Protein AF-A0A645HF94-F1 (afdb_monomer)

Secondary structure (DSSP, 8-state):
-HHHHHHHHTTS-----PPP------TTEE--EE-TTS-EE-TT-EE--

Mean predicted aligned error: 7.85 Å

Sequence (49 aa):
MQAEKLMMDEYITMPIYYYTKPTLLKSYVKGVHFSPLGFVFYHNATIEK

Structure (mmCIF, N/CA/C/O backbone):
data_AF-A0A645HF94-F1
#
_entry.id   AF-A0A645HF94-F1
#
loop_
_atom_site.group_PDB
_atom_site.id
_atom_site.type_symbol
_atom_site.label_atom_id
_atom_site.label_alt_id
_atom_site.label_comp_id
_atom_site.label_asym_id
_atom_site.label_entity_id
_atom_site.label_seq_id
_atom_site.pdbx_PDB_ins_code
_atom_site.Cartn_x
_atom_site.Cartn_y
_atom_site.Cartn_z
_atom_site.occupancy
_atom_site.B_iso_or_equiv
_atom_site.auth_seq_id
_atom_site.auth_comp_id
_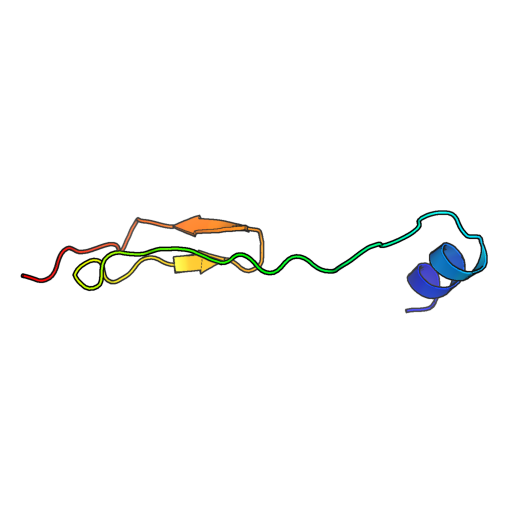atom_site.auth_asym_id
_atom_site.auth_atom_id
_atom_site.pdbx_PDB_model_num
ATOM 1 N N . MET A 1 1 ? 9.911 -10.696 -20.234 1.00 59.50 1 MET A N 1
ATOM 2 C CA . MET A 1 1 ? 10.780 -9.500 -20.163 1.00 59.50 1 MET A CA 1
ATOM 3 C C . MET A 1 1 ? 11.247 -8.986 -21.529 1.00 59.50 1 MET A C 1
ATOM 5 O O . MET A 1 1 ? 11.507 -7.799 -21.629 1.00 59.50 1 MET A O 1
ATOM 9 N N . GLN A 1 2 ? 11.328 -9.808 -22.589 1.00 81.69 2 GLN A N 1
ATOM 10 C CA . GLN A 1 2 ? 11.759 -9.335 -23.922 1.00 81.69 2 GLN A CA 1
ATOM 11 C C . GLN A 1 2 ? 10.860 -8.225 -24.508 1.00 81.69 2 GLN A C 1
ATOM 13 O O . GLN A 1 2 ? 11.378 -7.282 -25.092 1.00 81.69 2 GLN A O 1
ATOM 18 N N . ALA A 1 3 ? 9.540 -8.298 -24.295 1.00 82.12 3 ALA A 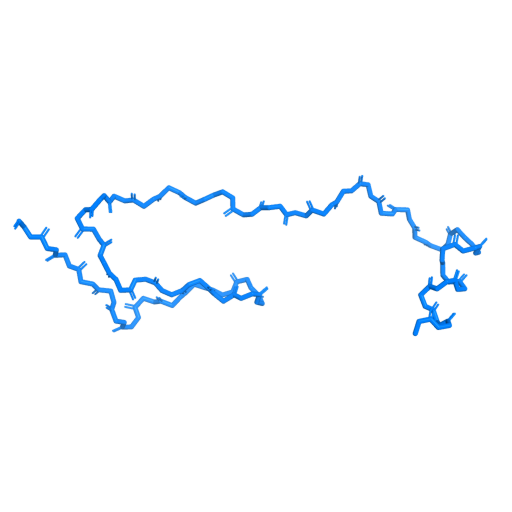N 1
ATOM 19 C CA . ALA A 1 3 ? 8.598 -7.280 -24.771 1.00 82.12 3 ALA A CA 1
ATOM 20 C C . ALA A 1 3 ? 8.768 -5.918 -24.071 1.00 82.12 3 ALA A C 1
ATOM 22 O O . ALA A 1 3 ? 8.813 -4.892 -24.734 1.00 82.12 3 ALA A O 1
ATOM 23 N N . GLU A 1 4 ? 8.916 -5.906 -22.745 1.00 7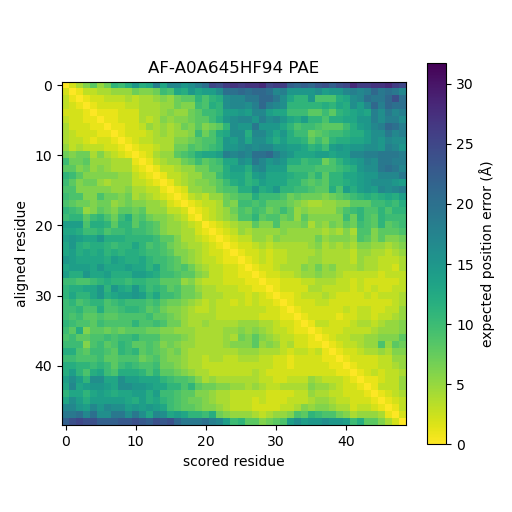8.44 4 GLU A N 1
ATOM 24 C CA . GLU A 1 4 ? 9.118 -4.672 -21.969 1.00 78.44 4 GLU A CA 1
ATOM 25 C C . GLU A 1 4 ? 10.424 -3.968 -22.354 1.00 78.44 4 GLU A C 1
ATOM 27 O O . GLU A 1 4 ? 10.439 -2.757 -22.556 1.00 78.44 4 GLU A O 1
ATOM 32 N N . LYS A 1 5 ? 11.498 -4.746 -22.544 1.00 81.88 5 LYS A N 1
ATOM 33 C CA . LYS A 1 5 ? 12.789 -4.225 -22.997 1.00 81.88 5 LYS A CA 1
ATOM 34 C C . LYS A 1 5 ? 12.682 -3.550 -24.368 1.00 81.88 5 LYS A C 1
ATOM 36 O O . LYS A 1 5 ? 13.158 -2.435 -24.516 1.00 81.88 5 LYS A O 1
ATOM 41 N N . LEU A 1 6 ? 12.008 -4.182 -25.332 1.00 86.81 6 LEU A N 1
ATOM 42 C CA . LEU A 1 6 ? 11.780 -3.588 -26.653 1.00 86.81 6 LEU A CA 1
ATOM 43 C C . LEU A 1 6 ? 11.022 -2.253 -26.556 1.00 86.81 6 LEU A C 1
ATOM 45 O O . LEU A 1 6 ? 11.371 -1.300 -27.237 1.00 86.81 6 LEU A O 1
ATOM 49 N N . MET A 1 7 ? 10.012 -2.159 -25.686 1.00 82.44 7 MET A N 1
ATOM 50 C CA . MET A 1 7 ? 9.237 -0.922 -25.516 1.00 82.44 7 MET A CA 1
ATOM 51 C C . MET A 1 7 ? 10.050 0.217 -24.885 1.00 82.44 7 MET A C 1
ATOM 53 O O . MET A 1 7 ? 9.818 1.381 -25.218 1.00 82.44 7 MET A O 1
ATOM 57 N N . MET A 1 8 ? 10.988 -0.111 -23.991 1.00 82.19 8 MET A N 1
ATOM 58 C CA . MET A 1 8 ? 11.923 0.860 -23.415 1.00 82.19 8 MET A CA 1
ATOM 59 C C . MET A 1 8 ? 13.017 1.272 -24.410 1.00 82.19 8 MET A C 1
ATOM 61 O O . MET A 1 8 ? 13.297 2.462 -24.522 1.00 82.19 8 MET A O 1
ATOM 65 N N . ASP A 1 9 ? 13.592 0.316 -25.147 1.00 86.19 9 ASP A N 1
ATOM 66 C CA . ASP A 1 9 ? 14.665 0.549 -26.126 1.00 86.19 9 ASP A CA 1
ATOM 67 C C . ASP A 1 9 ? 14.174 1.386 -27.329 1.00 86.19 9 ASP A C 1
ATOM 69 O O . ASP A 1 9 ? 14.905 2.233 -27.835 1.00 86.19 9 ASP A O 1
ATOM 73 N N . GLU A 1 10 ? 12.916 1.206 -27.747 1.00 88.12 10 GLU A N 1
ATOM 74 C CA . GLU A 1 10 ? 12.271 1.970 -28.831 1.00 88.12 10 GLU A CA 1
ATOM 75 C C . GLU A 1 10 ? 11.651 3.299 -28.350 1.00 88.12 10 GLU A C 1
ATOM 77 O O . GLU A 1 10 ? 10.950 3.973 -29.105 1.00 88.12 10 GLU A O 1
ATOM 82 N N . TYR A 1 11 ? 11.861 3.683 -27.083 1.00 79.50 11 TYR A N 1
ATOM 83 C CA . TYR A 1 11 ? 11.307 4.899 -26.467 1.00 79.50 11 TYR A CA 1
ATOM 84 C C . TYR A 1 11 ? 9.784 5.068 -26.644 1.00 79.50 11 TYR A C 1
ATOM 86 O O . TYR A 1 11 ? 9.267 6.187 -26.640 1.00 79.50 11 TYR A O 1
ATOM 94 N N . ILE A 1 12 ? 9.040 3.962 -26.759 1.00 81.56 12 ILE A N 1
ATOM 95 C CA . ILE A 1 12 ? 7.584 3.971 -26.994 1.00 81.56 12 ILE A CA 1
ATOM 96 C C . ILE A 1 12 ? 6.843 4.545 -25.776 1.00 81.56 12 ILE A C 1
ATOM 98 O O . ILE A 1 12 ? 5.798 5.182 -25.911 1.00 81.56 12 ILE A O 1
ATOM 102 N N . THR A 1 13 ? 7.397 4.354 -24.577 1.00 75.69 13 THR A N 1
ATOM 103 C CA . THR A 1 13 ? 6.870 4.898 -23.320 1.00 75.69 13 THR A CA 1
ATOM 104 C C . THR A 1 13 ? 8.002 5.381 -22.420 1.00 75.69 13 THR A C 1
ATOM 106 O O . THR A 1 13 ? 8.998 4.681 -22.262 1.00 75.69 13 THR A O 1
ATOM 109 N N . MET A 1 14 ? 7.823 6.535 -21.771 1.00 78.31 14 MET A N 1
ATOM 110 C CA . MET A 1 14 ? 8.761 7.075 -20.779 1.00 78.31 14 MET A CA 1
ATOM 111 C C . MET A 1 14 ? 8.163 6.949 -19.365 1.00 78.31 14 MET A C 1
ATOM 113 O O . MET A 1 14 ? 7.385 7.814 -18.955 1.00 78.31 14 MET A O 1
ATOM 117 N N . PRO A 1 15 ? 8.468 5.879 -18.608 1.00 77.25 15 PRO A N 1
ATOM 118 C CA . PRO A 1 15 ? 8.000 5.746 -17.234 1.00 77.25 15 PRO A CA 1
ATOM 119 C C . PRO A 1 15 ? 8.745 6.737 -16.331 1.00 77.25 15 PRO A C 1
ATOM 121 O O . PRO A 1 15 ? 9.965 6.690 -16.215 1.00 77.25 15 PRO A O 1
ATOM 124 N N . ILE A 1 16 ? 8.007 7.648 -15.693 1.00 81.31 16 I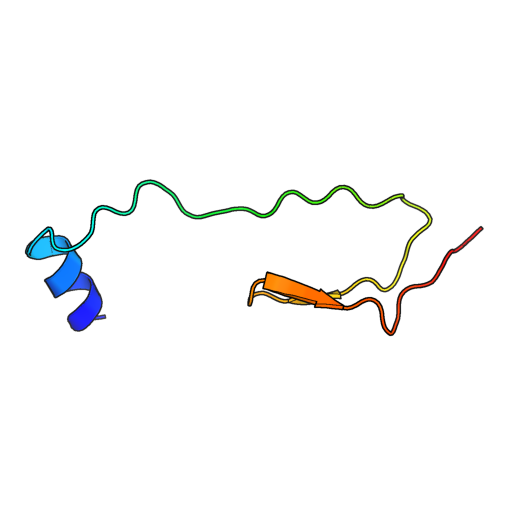LE A N 1
ATOM 125 C CA . ILE A 1 16 ? 8.592 8.719 -14.869 1.00 81.31 16 ILE A CA 1
ATOM 126 C C . ILE A 1 16 ? 8.830 8.231 -13.431 1.00 81.31 16 ILE A C 1
ATOM 128 O O . ILE A 1 16 ? 9.869 8.517 -12.844 1.00 81.31 16 ILE A O 1
ATOM 132 N N . TYR A 1 17 ? 7.880 7.489 -12.853 1.00 76.19 17 TYR A N 1
ATOM 133 C CA . TYR A 1 17 ? 8.009 6.888 -11.523 1.00 76.19 17 TYR A CA 1
ATOM 134 C C . TYR A 1 17 ? 6.947 5.810 -11.285 1.00 76.19 17 TYR A C 1
ATOM 136 O O . TYR A 1 17 ? 5.884 5.805 -11.907 1.00 76.19 17 TYR A O 1
ATOM 144 N N . TYR A 1 18 ? 7.229 4.918 -10.336 1.00 81.06 18 TYR A N 1
ATOM 145 C CA . TYR A 1 18 ? 6.267 3.938 -9.839 1.00 81.06 18 TYR A CA 1
ATOM 146 C C . TYR A 1 18 ? 5.469 4.521 -8.672 1.00 81.06 18 TYR A C 1
ATOM 148 O O . TYR A 1 18 ? 6.035 5.095 -7.740 1.00 81.06 18 TYR A O 1
ATOM 156 N N . TYR A 1 19 ? 4.145 4.375 -8.720 1.00 78.88 19 TYR A N 1
ATOM 157 C CA . TYR A 1 19 ? 3.253 4.920 -7.701 1.00 78.88 19 TYR A CA 1
ATOM 158 C C . TYR A 1 19 ? 3.339 4.126 -6.396 1.00 78.88 19 TYR A C 1
ATOM 160 O O . TYR A 1 19 ? 3.098 2.920 -6.366 1.00 78.88 19 TYR A O 1
ATOM 168 N N . THR A 1 20 ? 3.583 4.828 -5.292 1.00 76.25 20 THR A N 1
ATOM 169 C CA . THR A 1 20 ? 3.181 4.367 -3.961 1.00 76.25 20 THR A CA 1
ATOM 170 C C . THR A 1 20 ? 1.811 4.968 -3.648 1.00 76.25 20 THR A C 1
ATOM 172 O O . THR A 1 20 ? 1.509 6.087 -4.062 1.00 76.25 20 THR A O 1
ATOM 175 N N . LYS A 1 21 ? 0.940 4.222 -2.956 1.00 77.81 21 LYS A N 1
ATOM 176 C CA . LYS A 1 21 ? -0.407 4.685 -2.574 1.00 77.81 21 LYS A CA 1
ATOM 177 C C . LYS A 1 21 ? -0.439 5.023 -1.076 1.00 77.81 21 LYS A C 1
ATOM 179 O O . LYS A 1 21 ? -0.956 4.220 -0.293 1.00 77.81 21 LYS A O 1
ATOM 184 N N . PRO A 1 22 ? 0.130 6.166 -0.639 1.00 80.31 22 PRO A N 1
ATOM 185 C CA . PRO A 1 22 ? 0.049 6.576 0.756 1.00 80.31 22 PRO A CA 1
ATOM 186 C C . PRO A 1 22 ? -1.424 6.756 1.122 1.00 80.31 22 PRO A C 1
ATOM 188 O O . PRO A 1 22 ? -2.150 7.512 0.479 1.00 80.31 22 PRO A O 1
ATOM 191 N N . THR A 1 23 ? -1.882 6.017 2.129 1.00 82.12 23 THR A N 1
ATOM 192 C CA . THR A 1 23 ? -3.281 6.040 2.556 1.00 82.12 23 THR A CA 1
ATOM 193 C C . THR A 1 23 ? -3.354 6.386 4.033 1.00 82.12 23 THR A C 1
ATOM 195 O O . THR A 1 23 ? -2.681 5.771 4.856 1.00 82.12 23 THR A O 1
ATOM 198 N N . LEU A 1 24 ? -4.185 7.371 4.368 1.00 84.00 24 LEU A N 1
ATOM 199 C CA . LEU A 1 24 ? -4.475 7.753 5.745 1.00 84.00 24 LEU A CA 1
ATOM 200 C C . LEU A 1 24 ? -5.711 6.994 6.220 1.00 84.00 24 LEU A C 1
ATOM 202 O O . LEU A 1 24 ? -6.812 7.211 5.718 1.00 84.00 24 LEU A O 1
ATOM 206 N N . LEU A 1 25 ? -5.525 6.119 7.206 1.00 87.31 25 LEU A N 1
ATOM 207 C CA . LEU A 1 25 ? -6.609 5.420 7.884 1.00 87.31 25 LEU A CA 1
ATOM 208 C C . LEU A 1 25 ? -6.598 5.805 9.364 1.00 87.31 25 LEU A C 1
ATOM 210 O O . LEU A 1 25 ? -5.540 5.873 9.991 1.00 87.31 25 LEU A O 1
ATOM 214 N N . LYS A 1 26 ? -7.775 6.080 9.932 1.00 87.38 26 LYS A N 1
ATOM 215 C CA . LYS A 1 26 ? -7.896 6.305 11.377 1.00 87.38 26 LYS A CA 1
ATOM 216 C C . LYS A 1 26 ? -7.512 5.021 12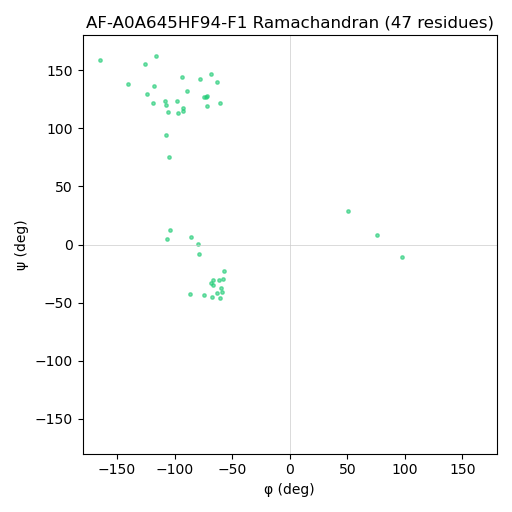.117 1.00 87.38 26 LYS A C 1
ATOM 218 O O . LYS A 1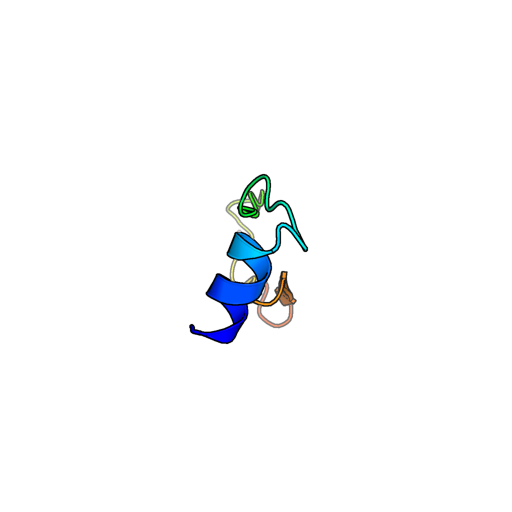 26 ? -7.888 3.934 11.693 1.00 87.38 26 LYS A O 1
ATOM 223 N N . SER A 1 27 ? -6.787 5.150 13.229 1.00 87.31 27 SER A N 1
ATOM 224 C CA . SER A 1 27 ? -6.238 4.012 13.987 1.00 87.31 27 SER A CA 1
ATOM 225 C C . SER A 1 27 ? -7.299 3.019 14.477 1.00 87.31 27 SER A C 1
ATOM 227 O O . SER A 1 27 ? -6.999 1.828 14.581 1.00 87.31 27 SER A O 1
ATOM 229 N N . TYR A 1 28 ? -8.515 3.513 14.731 1.00 88.56 28 TYR A N 1
ATOM 230 C CA . TYR A 1 28 ? -9.683 2.742 15.164 1.00 88.56 28 TYR A CA 1
ATOM 231 C C . TYR A 1 28 ? -10.400 1.991 14.032 1.00 88.56 28 TYR A C 1
ATOM 233 O O . TYR A 1 28 ? -11.311 1.217 14.301 1.00 88.56 28 TYR A O 1
ATOM 241 N N . VAL A 1 29 ? -10.038 2.220 12.765 1.00 89.56 29 VAL A N 1
ATOM 242 C CA . VAL A 1 29 ? -10.621 1.491 11.632 1.00 89.56 29 VAL A CA 1
ATOM 243 C C . VAL A 1 29 ? -9.736 0.287 11.329 1.00 89.56 29 VAL A C 1
ATOM 245 O O . VAL A 1 29 ? -8.569 0.445 10.964 1.00 89.56 29 VAL A O 1
ATOM 248 N N . LYS A 1 30 ? -10.284 -0.920 11.475 1.00 88.50 30 LYS A N 1
ATOM 249 C CA . LYS A 1 30 ? -9.603 -2.193 11.196 1.00 88.50 30 LYS A CA 1
ATOM 250 C C . LYS A 1 30 ? -10.288 -2.938 10.056 1.00 88.50 30 LYS A C 1
ATOM 252 O O . LYS A 1 30 ? -11.401 -2.604 9.675 1.00 88.50 30 LYS A O 1
ATOM 257 N N . GLY A 1 31 ? -9.590 -3.909 9.465 1.00 88.94 31 GLY A N 1
ATOM 258 C CA . GLY A 1 31 ? -10.164 -4.813 8.458 1.00 88.94 31 GLY A CA 1
ATOM 259 C C . GLY A 1 31 ? -10.362 -4.237 7.047 1.00 88.94 31 GLY A C 1
ATOM 260 O O . GLY A 1 31 ? -10.939 -4.908 6.192 1.00 88.94 31 GLY A O 1
ATOM 261 N N . VAL A 1 32 ? -9.857 -3.030 6.759 1.00 90.38 32 VAL A N 1
ATOM 262 C CA . VAL A 1 32 ? -9.804 -2.496 5.384 1.00 90.38 32 VAL A CA 1
ATOM 263 C C . VAL A 1 32 ? -8.734 -3.240 4.588 1.00 90.38 32 VAL A C 1
ATOM 265 O O . VAL A 1 32 ? -7.578 -3.302 5.006 1.00 90.38 32 VAL A O 1
ATOM 268 N N . HIS A 1 33 ? -9.103 -3.769 3.421 1.00 90.00 33 HIS A N 1
ATOM 269 C CA . HIS A 1 33 ? -8.184 -4.494 2.546 1.00 90.00 33 HIS A CA 1
ATOM 270 C C . HIS A 1 33 ? -7.842 -3.670 1.298 1.00 90.00 33 HIS A C 1
ATOM 272 O O . HIS A 1 33 ? -8.715 -3.327 0.496 1.00 90.00 33 HIS A O 1
ATOM 278 N N . PHE A 1 34 ? -6.552 -3.375 1.126 1.00 88.69 34 PHE A N 1
ATOM 279 C CA . PHE A 1 34 ? -6.006 -2.695 -0.047 1.00 88.69 34 PHE A CA 1
ATOM 280 C C . PHE A 1 34 ? -5.458 -3.727 -1.028 1.00 88.69 34 PHE A C 1
ATOM 282 O O . PHE A 1 34 ? -4.475 -4.406 -0.745 1.00 88.69 34 PHE A O 1
ATOM 289 N N . SER A 1 35 ? -6.092 -3.840 -2.191 1.00 87.62 35 SER A N 1
ATOM 290 C CA . SER A 1 35 ? -5.635 -4.740 -3.245 1.00 87.62 35 SER A CA 1
ATOM 291 C C . SER A 1 35 ? -4.444 -4.142 -4.004 1.00 87.62 35 SER A C 1
ATOM 293 O O . SER A 1 35 ? -4.479 -2.950 -4.328 1.00 87.62 35 SER A O 1
ATOM 295 N N . PRO A 1 36 ? -3.449 -4.960 -4.401 1.00 84.94 36 PRO A N 1
ATOM 296 C CA . PRO A 1 36 ? -2.377 -4.540 -5.308 1.00 84.94 36 PRO A CA 1
ATOM 297 C C . PRO A 1 36 ? -2.881 -4.006 -6.658 1.00 84.94 36 PRO A C 1
ATOM 299 O O . PRO A 1 36 ? -2.198 -3.217 -7.299 1.00 84.94 36 PRO A O 1
ATOM 302 N N . LEU A 1 37 ? -4.095 -4.393 -7.070 1.00 87.56 37 LEU A N 1
ATOM 303 C CA . LEU A 1 37 ? -4.759 -3.913 -8.290 1.00 87.56 37 LEU A CA 1
ATOM 304 C C . LEU A 1 37 ? -5.406 -2.522 -8.128 1.00 87.56 37 LEU A C 1
ATOM 306 O O . LEU A 1 37 ? -6.024 -2.015 -9.058 1.00 87.56 37 LEU A O 1
ATOM 310 N N . GLY A 1 38 ? -5.301 -1.902 -6.949 1.00 82.88 38 GLY A N 1
ATOM 311 C CA . GLY A 1 38 ? -5.799 -0.552 -6.676 1.00 82.88 38 GLY A CA 1
ATOM 312 C C . GLY A 1 38 ? -7.172 -0.489 -6.002 1.00 82.88 38 GLY A C 1
ATOM 313 O O . GLY A 1 38 ? -7.541 0.580 -5.501 1.00 82.88 38 GLY A O 1
ATOM 314 N N . PHE A 1 39 ? -7.893 -1.610 -5.911 1.00 87.00 39 PHE A N 1
ATOM 315 C CA . PHE A 1 39 ? -9.184 -1.690 -5.220 1.00 87.00 39 PHE A CA 1
ATOM 316 C C . PHE A 1 39 ? -9.045 -1.528 -3.706 1.00 87.00 39 PHE A C 1
ATOM 318 O O . PHE A 1 39 ? -8.069 -1.972 -3.098 1.00 87.00 39 PHE A O 1
ATOM 325 N N . VAL A 1 40 ? -10.061 -0.925 -3.091 1.00 89.88 40 VAL A N 1
ATOM 326 C CA . VAL A 1 40 ? -10.185 -0.830 -1.636 1.00 89.88 40 VAL A CA 1
ATOM 327 C C . VAL A 1 40 ? -11.458 -1.547 -1.226 1.00 89.88 40 VAL A C 1
ATOM 329 O O . VAL A 1 40 ? -12.546 -1.214 -1.691 1.00 89.88 40 VAL A O 1
ATOM 332 N N . PHE A 1 41 ? -11.312 -2.552 -0.373 1.00 89.62 41 PHE A N 1
ATOM 333 C CA . PHE A 1 41 ? -12.410 -3.382 0.083 1.00 89.62 41 PHE A CA 1
ATOM 334 C C . PHE A 1 41 ? -12.739 -3.068 1.540 1.00 89.62 41 PHE A C 1
ATOM 336 O O . PHE A 1 41 ? -11.892 -3.206 2.423 1.00 89.62 41 PHE A O 1
ATOM 343 N N . TYR A 1 42 ? -13.998 -2.702 1.777 1.00 90.19 42 TYR A N 1
ATOM 344 C CA . TYR A 1 42 ? -14.524 -2.346 3.099 1.00 90.19 42 TYR A CA 1
ATOM 345 C C . TYR A 1 42 ? -15.433 -3.424 3.705 1.00 90.19 42 TYR A C 1
ATOM 347 O O . TYR A 1 42 ? -16.008 -3.209 4.762 1.00 90.19 42 TYR A O 1
ATOM 355 N N . HIS A 1 43 ? -15.573 -4.584 3.055 1.00 88.69 43 HIS A N 1
ATOM 356 C CA . HIS A 1 43 ? -16.503 -5.637 3.485 1.00 88.69 43 HIS A CA 1
ATOM 357 C C . HIS A 1 43 ? -16.204 -6.191 4.889 1.00 88.69 43 HIS A C 1
ATOM 359 O O . HIS A 1 43 ? -17.133 -6.558 5.597 1.00 88.69 43 HIS A O 1
ATOM 365 N N . ASN A 1 44 ? -14.932 -6.197 5.302 1.00 88.38 44 ASN A N 1
ATOM 366 C CA . ASN A 1 44 ? -14.501 -6.603 6.644 1.00 88.38 44 ASN A CA 1
ATOM 3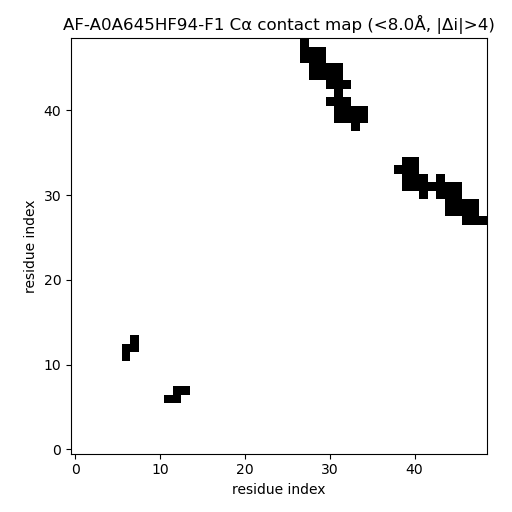67 C C . ASN A 1 44 ? -14.130 -5.406 7.531 1.00 88.38 44 ASN A C 1
ATOM 369 O O . ASN A 1 44 ? -13.482 -5.588 8.560 1.00 88.38 44 ASN A O 1
ATOM 373 N N . ALA A 1 45 ? -14.469 -4.177 7.128 1.00 90.00 45 ALA A N 1
ATOM 374 C CA . ALA A 1 45 ? -14.060 -2.998 7.874 1.00 90.00 45 ALA A CA 1
ATOM 375 C C . ALA A 1 45 ? -14.880 -2.851 9.166 1.00 90.00 45 ALA A C 1
ATOM 377 O O . ALA A 1 45 ? -16.110 -2.824 9.130 1.00 90.00 45 ALA A O 1
ATOM 378 N N . THR A 1 46 ? -14.197 -2.710 10.299 1.00 89.81 46 THR A N 1
ATOM 379 C CA . THR A 1 46 ? -14.796 -2.528 11.627 1.00 89.81 46 THR A CA 1
ATOM 380 C C . THR A 1 46 ? -14.249 -1.278 12.313 1.00 89.81 46 THR A C 1
ATOM 382 O O . THR A 1 46 ? -13.154 -0.799 12.006 1.00 89.81 46 THR A O 1
ATOM 385 N N . ILE A 1 47 ? -15.037 -0.730 13.241 1.00 91.19 47 ILE A N 1
ATOM 386 C CA . ILE A 1 47 ? -14.630 0.361 14.131 1.00 91.19 47 ILE A CA 1
ATOM 387 C C . ILE A 1 47 ? -14.401 -0.247 15.513 1.00 91.19 47 ILE A C 1
ATOM 389 O O . ILE A 1 47 ? -15.348 -0.716 16.142 1.00 91.19 47 ILE A O 1
ATOM 393 N N . GLU A 1 48 ? -13.158 -0.235 15.979 1.00 86.75 48 GLU A N 1
ATOM 394 C CA . GLU A 1 48 ? -12.779 -0.678 17.322 1.00 86.75 48 GLU A CA 1
ATOM 395 C C . GLU A 1 48 ? -12.657 0.550 18.232 1.00 86.75 48 GLU A C 1
ATOM 397 O O . GLU A 1 48 ? -11.955 1.503 17.895 1.00 86.75 48 GLU A O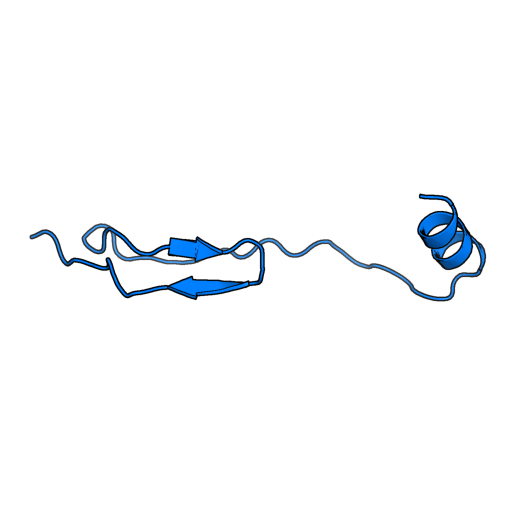 1
ATOM 402 N N . LYS A 1 49 ? -13.405 0.559 19.340 1.00 71.88 49 LYS A N 1
ATOM 403 C CA . LYS A 1 49 ? -13.501 1.692 20.272 1.00 71.88 49 LYS A CA 1
ATOM 404 C C . LYS A 1 49 ? 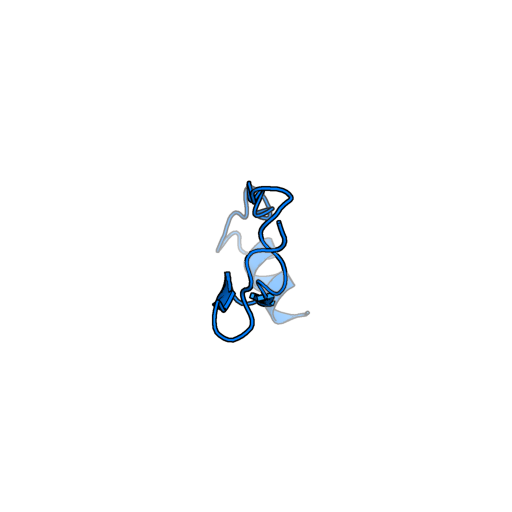-12.474 1.603 21.391 1.00 71.88 49 LYS A C 1
ATOM 406 O O . LYS A 1 49 ? -12.296 0.483 21.913 1.00 71.88 49 LYS A O 1
#

pLDDT: mean 83.93, std 5.99, range [59.5, 91.19]

Radius of gyration: 18.09 Å; Cα contacts (8 Å, |Δi|>4): 35; chains: 1; bounding box: 31×18×49 Å

Foldseek 3Di:
DVVVVVCVVVPVDDDPDDDDDDDDDDPQWDDWDQDPVGDIDCPRIDGHD

Solvent-accessible surface area (backbone atoms only — not comparable to full-atom values): 3412 Å² total; per-residue (Å²): 111,72,68,61,51,51,38,53,76,68,61,76,56,82,87,87,76,85,86,77,82,90,74,94,73,62,90,43,57,41,56,66,43,76,44,96,88,70,50,77,43,61,92,61,47,45,80,60,132

Organism: NCBI:txid1076179